Protein AF-A0A849HVE1-F1 (afdb_monomer)

Sequence (94 aa):
LLGELMRLRVAAGAIAQGASTAEAMAGMRPPVFFKRQNLVTRALNIWSLPALTEGIAASLRAEAACKQTLTPDQAFCRQTMLALASRARNAARR

pLDDT: mean 81.21, std 6.87, range [56.56, 88.25]

Radius of gyration: 14.54 Å; Cα contacts (8 Å, |Δi|>4): 62; chains: 1; bounding box: 36×25×36 Å

Mean predicted aligned error: 6.32 Å

Structure (mmCIF, N/CA/C/O backbone):
data_AF-A0A849HVE1-F1
#
_entry.id   AF-A0A849HVE1-F1
#
loop_
_atom_site.group_PDB
_atom_site.id
_atom_site.type_symbol
_atom_site.label_atom_id
_atom_site.label_alt_id
_atom_site.label_comp_id
_atom_site.label_asym_id
_atom_site.label_entity_id
_atom_site.label_seq_id
_atom_site.pdbx_PDB_ins_code
_atom_site.Cartn_x
_atom_site.Cartn_y
_atom_site.Cartn_z
_atom_site.occupancy
_atom_site.B_iso_or_equiv
_atom_site.auth_seq_id
_atom_site.auth_comp_id
_atom_site.auth_asym_id
_atom_site.auth_atom_id
_atom_site.pdbx_PDB_model_num
ATOM 1 N N . LEU A 1 1 ? 6.558 7.526 -3.223 1.00 72.50 1 LEU A N 1
ATOM 2 C CA . LEU A 1 1 ? 5.518 6.523 -3.560 1.00 72.50 1 LEU A CA 1
ATOM 3 C C . LEU A 1 1 ? 5.612 5.297 -2.649 1.00 72.50 1 LEU A C 1
ATOM 5 O O . LEU A 1 1 ? 4.690 5.061 -1.879 1.00 72.50 1 LEU A O 1
ATOM 9 N N . LEU A 1 2 ? 6.736 4.571 -2.679 1.00 80.38 2 LEU A N 1
ATOM 10 C CA . LEU A 1 2 ? 6.931 3.328 -1.925 1.00 80.38 2 LEU A CA 1
ATOM 11 C C . LEU A 1 2 ? 6.711 3.488 -0.410 1.00 80.38 2 LEU A C 1
ATOM 13 O O . LEU A 1 2 ? 5.982 2.705 0.191 1.00 80.38 2 LEU A O 1
ATOM 17 N N . GLY A 1 3 ? 7.251 4.556 0.187 1.00 84.75 3 GLY A N 1
ATOM 18 C CA . GLY A 1 3 ? 7.064 4.846 1.614 1.00 84.75 3 GLY A CA 1
ATOM 19 C C . GLY A 1 3 ? 5.608 5.111 2.022 1.00 84.75 3 GLY A C 1
ATOM 20 O O . GLY A 1 3 ? 5.214 4.769 3.131 1.00 84.75 3 GLY A O 1
ATOM 21 N N . GLU A 1 4 ? 4.772 5.666 1.136 1.00 83.81 4 GLU A N 1
ATOM 22 C CA . GLU A 1 4 ? 3.335 5.833 1.419 1.00 83.81 4 GLU A CA 1
ATOM 23 C C . GLU A 1 4 ? 2.609 4.485 1.375 1.00 83.81 4 GLU A C 1
ATOM 25 O O . GLU A 1 4 ? 1.830 4.176 2.271 1.00 83.81 4 GLU A O 1
ATOM 30 N N . LEU A 1 5 ? 2.908 3.658 0.367 1.00 84.00 5 LEU A N 1
ATOM 31 C CA . LEU A 1 5 ? 2.319 2.325 0.224 1.00 84.00 5 LEU A CA 1
ATOM 32 C C . LEU A 1 5 ? 2.701 1.410 1.391 1.00 84.00 5 LEU A C 1
ATOM 34 O O . LEU A 1 5 ? 1.858 0.673 1.895 1.00 84.00 5 LEU A O 1
ATOM 38 N N . MET A 1 6 ? 3.951 1.476 1.855 1.00 86.19 6 MET A N 1
ATOM 39 C CA . MET A 1 6 ? 4.405 0.728 3.029 1.00 86.19 6 MET A CA 1
ATOM 40 C C . MET A 1 6 ? 3.681 1.172 4.302 1.00 86.19 6 MET A C 1
ATOM 42 O O . MET A 1 6 ? 3.237 0.315 5.061 1.00 86.19 6 MET A O 1
ATOM 46 N N . ARG A 1 7 ? 3.490 2.481 4.511 1.00 86.69 7 ARG A N 1
ATOM 47 C CA . ARG A 1 7 ? 2.707 2.996 5.647 1.00 86.69 7 ARG A CA 1
ATOM 48 C C . ARG A 1 7 ? 1.257 2.525 5.608 1.00 86.69 7 ARG A C 1
ATOM 50 O O . ARG A 1 7 ? 0.763 2.009 6.606 1.00 86.69 7 ARG A O 1
ATOM 57 N N . LEU A 1 8 ? 0.613 2.624 4.445 1.00 87.00 8 LEU A N 1
ATOM 58 C CA . LEU A 1 8 ? -0.736 2.094 4.239 1.00 87.00 8 LEU A CA 1
ATOM 59 C C . LEU A 1 8 ? -0.798 0.587 4.499 1.00 87.00 8 LEU A C 1
ATOM 61 O O . LEU A 1 8 ? -1.758 0.126 5.103 1.00 87.00 8 LEU A O 1
ATOM 65 N N . ARG A 1 9 ? 0.227 -0.182 4.107 1.00 88.25 9 ARG A N 1
ATOM 66 C CA . ARG A 1 9 ? 0.285 -1.628 4.371 1.00 88.25 9 ARG A CA 1
ATOM 67 C C . ARG A 1 9 ? 0.385 -1.953 5.857 1.00 88.25 9 ARG A C 1
ATOM 69 O O . ARG A 1 9 ? -0.276 -2.885 6.300 1.00 88.25 9 ARG A O 1
ATOM 76 N N . VAL A 1 10 ? 1.175 -1.197 6.618 1.00 88.19 10 VAL A N 1
ATOM 77 C CA . VAL A 1 10 ? 1.262 -1.361 8.078 1.00 88.19 10 VAL A CA 1
ATOM 78 C C . VAL A 1 10 ? -0.093 -1.073 8.727 1.00 88.19 10 VAL A C 1
ATOM 80 O O . VAL A 1 10 ? -0.574 -1.886 9.511 1.00 88.19 10 VAL A O 1
ATOM 83 N N . ALA A 1 11 ? -0.753 0.023 8.342 1.00 87.44 11 ALA A N 1
ATOM 84 C CA . ALA A 1 11 ? -2.086 0.357 8.844 1.00 87.44 11 ALA A CA 1
ATOM 85 C C . ALA A 1 11 ? -3.147 -0.686 8.446 1.00 87.44 11 ALA A C 1
ATOM 87 O O . ALA A 1 11 ? -3.935 -1.111 9.285 1.00 87.44 11 ALA A O 1
ATOM 88 N N . ALA A 1 12 ? -3.135 -1.164 7.198 1.00 86.94 12 ALA A N 1
ATOM 89 C CA . ALA A 1 12 ? -4.023 -2.233 6.743 1.00 86.94 12 ALA A CA 1
ATOM 90 C C . ALA A 1 12 ? -3.774 -3.556 7.491 1.00 86.94 12 ALA A C 1
ATOM 92 O O . ALA A 1 12 ? -4.715 -4.299 7.753 1.00 86.94 12 ALA A O 1
ATOM 93 N N . GLY A 1 13 ? -2.523 -3.842 7.865 1.00 87.19 13 GLY A N 1
ATOM 94 C CA . GLY A 1 1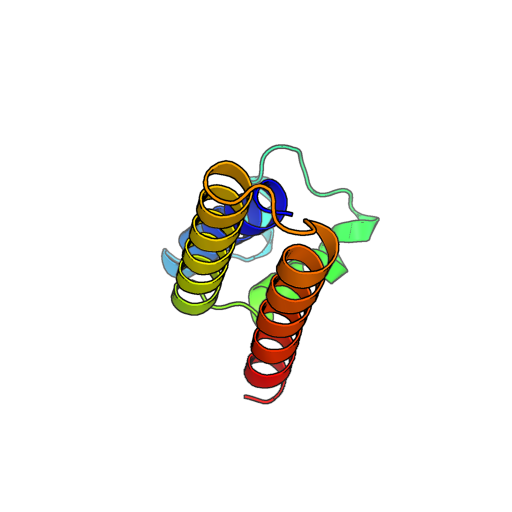3 ? -2.164 -4.995 8.690 1.00 87.19 13 GLY A CA 1
ATOM 95 C C . GLY A 1 13 ? -2.725 -4.896 10.108 1.00 87.19 13 GLY A C 1
ATOM 96 O O . GLY A 1 13 ? -3.280 -5.870 10.602 1.00 87.19 13 GLY A O 1
ATOM 97 N N . ALA A 1 14 ? -2.657 -3.714 10.726 1.00 86.00 14 ALA A N 1
ATOM 98 C CA . ALA A 1 14 ? -3.273 -3.470 12.030 1.00 86.00 14 ALA A CA 1
ATOM 99 C C . ALA A 1 14 ? -4.800 -3.659 11.982 1.00 86.00 14 ALA A C 1
ATOM 101 O O . ALA A 1 14 ? -5.367 -4.309 12.855 1.00 86.00 14 ALA A O 1
ATOM 102 N N . ILE A 1 15 ? -5.456 -3.173 10.921 1.00 86.69 15 ILE A N 1
ATOM 103 C CA . ILE A 1 15 ? -6.901 -3.375 10.717 1.00 86.69 15 ILE A CA 1
ATOM 104 C C . ILE A 1 15 ? -7.231 -4.860 10.531 1.00 86.69 15 ILE A C 1
ATOM 106 O O . ILE A 1 15 ? -8.180 -5.361 11.126 1.00 86.69 15 ILE A O 1
ATOM 110 N N . ALA A 1 16 ? -6.423 -5.592 9.759 1.00 84.31 16 ALA A N 1
ATOM 111 C CA . ALA A 1 16 ? -6.593 -7.034 9.584 1.00 84.31 16 ALA A CA 1
ATOM 112 C C . ALA A 1 16 ? -6.411 -7.827 10.895 1.00 84.31 16 ALA A C 1
ATOM 114 O O . ALA A 1 16 ? -6.973 -8.908 11.031 1.00 84.31 16 ALA A O 1
ATOM 115 N N . GLN A 1 17 ? -5.655 -7.291 11.859 1.00 84.69 17 GLN A N 1
ATOM 116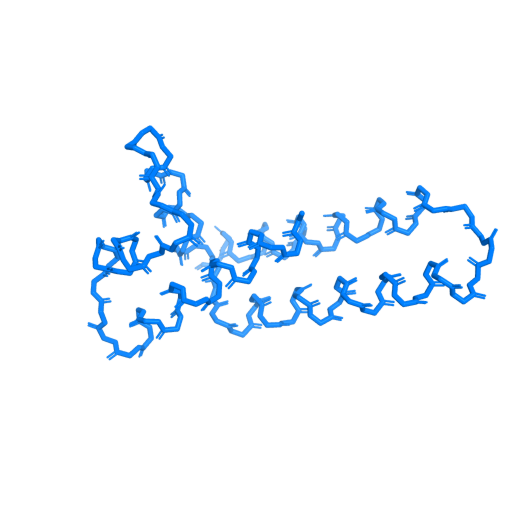 C CA . GLN A 1 17 ? -5.499 -7.851 13.208 1.00 84.69 17 GLN A CA 1
ATOM 117 C C . GLN A 1 17 ? -6.629 -7.450 14.176 1.00 84.69 17 GLN A C 1
ATOM 119 O O . GLN A 1 17 ? -6.612 -7.875 15.327 1.00 84.69 17 GLN A O 1
ATOM 124 N N . GLY A 1 18 ? -7.614 -6.665 13.725 1.00 84.12 18 GLY A N 1
ATOM 125 C CA . GLY A 1 18 ? -8.781 -6.259 14.514 1.00 84.12 18 GLY A CA 1
ATOM 126 C C . GLY A 1 18 ? -8.726 -4.836 15.073 1.00 84.12 18 GLY A C 1
ATOM 127 O O . GLY A 1 18 ? -9.642 -4.448 15.794 1.00 84.12 18 GLY A O 1
ATOM 128 N N . ALA A 1 19 ? -7.700 -4.042 14.747 1.00 84.31 19 ALA A N 1
ATOM 129 C CA . ALA A 1 19 ? -7.661 -2.635 15.141 1.00 84.31 19 ALA A CA 1
ATOM 130 C C . ALA A 1 19 ? -8.686 -1.804 14.353 1.00 84.31 19 ALA A C 1
ATOM 132 O O . ALA A 1 19 ? -8.931 -2.031 13.164 1.00 84.31 19 ALA A O 1
ATOM 133 N N . SER A 1 20 ? -9.245 -0.779 14.990 1.00 84.38 20 SER A N 1
ATOM 134 C CA . SER A 1 20 ? -10.088 0.194 14.298 1.00 84.38 20 SER A CA 1
ATOM 135 C C . SER A 1 20 ? -9.266 1.055 13.330 1.00 84.38 20 SER A C 1
ATOM 137 O O . SER A 1 20 ? -8.061 1.264 13.495 1.00 84.38 20 SER A O 1
ATOM 139 N N . THR A 1 21 ? -9.917 1.629 12.315 1.00 81.00 21 THR A N 1
ATOM 140 C CA . THR A 1 21 ? -9.242 2.518 11.353 1.00 81.00 21 THR A CA 1
ATOM 141 C C . THR A 1 21 ? -8.610 3.734 12.038 1.00 81.00 21 THR A C 1
ATOM 143 O O . THR A 1 21 ? -7.549 4.193 11.617 1.00 81.00 21 THR A O 1
ATOM 146 N N . ALA A 1 22 ? -9.222 4.238 13.115 1.00 81.31 22 ALA A N 1
ATOM 147 C CA . ALA A 1 22 ? -8.687 5.344 13.905 1.00 81.31 22 ALA A CA 1
ATOM 148 C C . ALA A 1 22 ? -7.403 4.951 14.657 1.00 81.31 22 ALA A C 1
ATOM 150 O O . ALA A 1 22 ? -6.420 5.690 14.602 1.00 81.31 22 ALA A O 1
ATOM 151 N N . GLU A 1 23 ? -7.372 3.772 15.285 1.00 81.62 23 GLU A N 1
ATOM 152 C CA . GLU A 1 23 ? -6.181 3.238 15.965 1.00 81.62 23 GLU A CA 1
ATOM 153 C C . GLU A 1 23 ? -5.050 2.942 14.977 1.00 81.62 23 GLU A C 1
ATOM 155 O O . GLU A 1 23 ? -3.901 3.318 15.213 1.00 81.62 23 GLU A O 1
ATOM 160 N N . ALA A 1 24 ? -5.374 2.355 13.823 1.00 82.88 24 ALA A N 1
ATOM 161 C CA . ALA A 1 24 ? -4.403 2.111 12.761 1.00 82.88 24 ALA A CA 1
ATOM 162 C C . ALA A 1 24 ? -3.796 3.421 12.225 1.00 82.88 24 ALA A C 1
ATOM 164 O O . ALA A 1 24 ? -2.597 3.483 11.949 1.00 82.88 24 ALA A O 1
ATOM 165 N N . MET A 1 25 ? -4.596 4.489 12.113 1.00 81.94 25 MET A N 1
ATOM 166 C CA . MET A 1 25 ? -4.105 5.816 11.729 1.00 81.94 25 MET A CA 1
ATOM 167 C C . MET A 1 25 ? -3.263 6.484 12.818 1.00 81.94 25 MET A C 1
ATOM 169 O O . MET A 1 25 ? -2.277 7.145 12.488 1.00 81.94 25 MET A O 1
ATOM 173 N N . ALA A 1 26 ? -3.621 6.307 14.091 1.00 79.75 26 ALA A N 1
ATOM 174 C CA . ALA A 1 26 ? -2.857 6.820 15.226 1.00 79.75 26 ALA A CA 1
ATOM 175 C C . ALA A 1 26 ? -1.499 6.112 15.380 1.00 79.75 26 ALA A C 1
ATOM 177 O O . ALA A 1 26 ? -0.507 6.747 15.732 1.00 79.75 26 ALA A O 1
ATOM 178 N N . GLY A 1 27 ? -1.435 4.816 15.058 1.00 79.19 27 GLY A N 1
ATOM 179 C CA . GLY A 1 27 ? -0.203 4.024 15.062 1.00 79.19 27 GLY A CA 1
ATOM 180 C C . GLY A 1 27 ? 0.759 4.334 13.909 1.00 79.19 27 GLY A C 1
ATOM 181 O O . GLY A 1 27 ? 1.922 3.925 13.950 1.00 79.19 27 GLY A O 1
ATOM 182 N N . MET A 1 28 ? 0.324 5.067 12.878 1.00 79.12 28 MET A N 1
ATOM 183 C CA . MET A 1 28 ? 1.202 5.436 11.768 1.00 79.12 28 MET A CA 1
ATOM 184 C C . MET A 1 28 ? 2.206 6.518 12.165 1.00 79.12 28 MET A C 1
ATOM 186 O O . MET A 1 28 ? 1.858 7.590 12.657 1.00 79.12 28 MET A O 1
ATOM 190 N N . ARG A 1 29 ? 3.477 6.268 11.844 1.00 73.44 29 ARG A N 1
ATOM 191 C CA . ARG A 1 29 ? 4.551 7.261 11.924 1.00 73.44 29 ARG A CA 1
ATO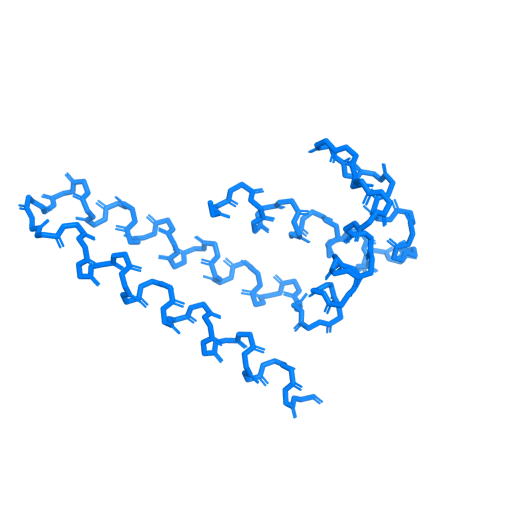M 192 C C . ARG A 1 29 ? 5.014 7.649 10.517 1.00 73.44 29 ARG A C 1
ATOM 194 O O . ARG A 1 29 ? 5.383 6.757 9.749 1.00 73.44 29 ARG A O 1
ATOM 201 N N . PRO A 1 30 ? 5.053 8.948 10.160 1.00 72.19 30 PRO A N 1
ATOM 202 C CA . PRO A 1 30 ? 4.583 10.127 10.907 1.00 72.19 30 PRO A CA 1
ATOM 203 C C . PRO A 1 30 ? 3.045 10.229 11.004 1.00 72.19 30 PRO A C 1
ATOM 205 O O . PRO A 1 30 ? 2.358 9.669 10.143 1.00 72.19 30 PRO A O 1
ATOM 208 N N . PRO A 1 31 ? 2.517 10.954 12.015 1.00 76.00 31 PRO A N 1
ATOM 209 C CA . PRO A 1 31 ? 1.083 11.047 12.274 1.00 76.00 31 PRO A CA 1
ATOM 210 C C . PRO A 1 31 ? 0.332 11.621 11.074 1.00 76.00 31 PRO A C 1
ATOM 212 O O . PRO A 1 31 ? 0.773 12.574 10.421 1.00 76.00 31 PRO A O 1
ATOM 215 N N . VAL A 1 32 ? -0.828 11.038 10.777 1.00 80.19 32 VAL A N 1
ATOM 216 C CA . VAL A 1 32 ? -1.689 11.526 9.701 1.00 80.19 32 VAL A CA 1
ATOM 217 C C . VAL A 1 32 ? -2.295 12.853 10.130 1.00 80.19 32 VAL A C 1
ATOM 219 O O . VAL A 1 32 ? -3.110 12.910 11.050 1.00 80.19 32 VAL A O 1
ATOM 222 N N . PHE A 1 33 ? -1.920 13.928 9.435 1.00 82.06 33 PHE A N 1
ATOM 223 C CA . PHE A 1 33 ? -2.559 15.231 9.597 1.00 82.06 33 PHE A CA 1
ATOM 224 C C . PHE A 1 33 ? -4.080 15.094 9.521 1.00 82.06 33 PHE A C 1
ATOM 226 O O . PHE A 1 33 ? -4.586 14.416 8.628 1.00 82.06 33 PHE A O 1
ATOM 233 N N . PHE A 1 34 ? -4.807 15.793 10.393 1.00 80.12 34 PHE A N 1
ATOM 234 C CA . PHE A 1 34 ? -6.269 15.709 10.481 1.00 80.12 34 PHE A CA 1
ATOM 235 C C . PHE A 1 34 ? -6.964 15.873 9.116 1.00 80.12 34 PHE A C 1
ATOM 237 O O . PHE A 1 34 ? -7.794 15.058 8.728 1.00 80.12 34 PHE A O 1
ATOM 244 N N . LYS A 1 35 ? -6.511 16.835 8.297 1.00 82.50 35 LYS A N 1
ATOM 245 C CA . LYS A 1 35 ? -7.017 17.046 6.925 1.00 82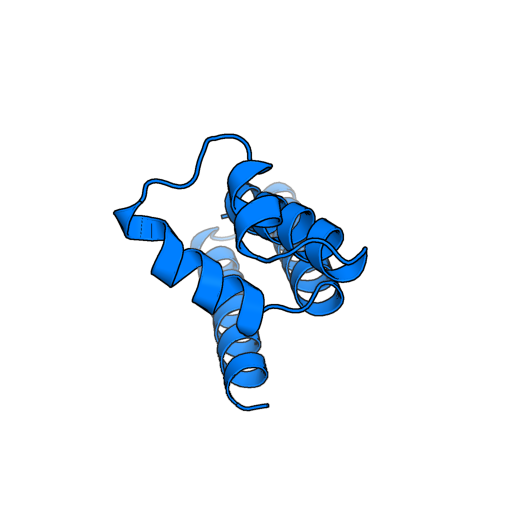.50 35 LYS A CA 1
ATOM 246 C C . LYS A 1 35 ? -6.848 15.835 5.993 1.00 82.50 35 LYS A C 1
ATOM 248 O O . LYS A 1 35 ? -7.589 15.701 5.026 1.00 82.50 35 LYS A O 1
ATOM 253 N N . ARG A 1 36 ? -5.868 14.965 6.252 1.00 82.50 36 ARG A N 1
ATOM 254 C CA . ARG A 1 36 ? -5.581 13.756 5.467 1.00 82.50 36 ARG A CA 1
ATOM 255 C C . ARG A 1 36 ? -6.268 12.504 6.015 1.00 82.50 36 ARG A C 1
ATOM 257 O O . ARG A 1 36 ? -6.282 11.508 5.298 1.00 82.50 36 ARG A O 1
ATOM 264 N N . GLN A 1 37 ? -6.862 12.536 7.211 1.00 83.62 37 GLN A N 1
ATOM 265 C CA . GLN A 1 37 ? -7.499 11.358 7.817 1.00 83.62 37 GLN A CA 1
ATOM 266 C C . GLN A 1 37 ? -8.624 10.796 6.947 1.00 83.62 37 GLN A C 1
ATOM 268 O O . GLN A 1 37 ? -8.654 9.595 6.699 1.00 83.62 37 GLN A O 1
ATOM 273 N N . ASN A 1 38 ? -9.480 11.656 6.387 1.00 85.38 38 ASN A N 1
ATOM 274 C CA . ASN A 1 38 ? -10.556 11.225 5.486 1.00 85.38 38 ASN A CA 1
ATOM 275 C C . ASN A 1 38 ? -10.014 10.534 4.226 1.00 85.38 38 ASN A C 1
ATOM 277 O O . ASN A 1 38 ? -10.548 9.522 3.775 1.00 85.38 38 ASN A O 1
ATOM 281 N N . LEU A 1 39 ? -8.920 11.060 3.667 1.00 85.25 39 LEU A N 1
ATOM 282 C CA . LEU A 1 39 ? -8.288 10.503 2.472 1.00 85.25 39 LEU A CA 1
ATOM 283 C C . LEU A 1 39 ? -7.628 9.154 2.776 1.00 85.25 39 LEU A C 1
ATOM 285 O O . LEU A 1 39 ? -7.791 8.206 2.013 1.00 85.25 39 LEU A O 1
ATOM 289 N N . VAL A 1 40 ? -6.928 9.054 3.906 1.00 84.56 40 VAL A N 1
ATOM 290 C CA . VAL A 1 40 ? -6.293 7.816 4.374 1.00 84.56 40 VAL A CA 1
ATOM 291 C C . VAL A 1 40 ? -7.335 6.754 4.707 1.00 84.56 40 VAL A C 1
ATOM 293 O O . VAL A 1 40 ? -7.183 5.617 4.284 1.00 84.56 40 VAL A O 1
ATOM 296 N N . THR A 1 41 ? -8.421 7.121 5.382 1.00 85.88 41 THR A N 1
ATOM 297 C CA . THR A 1 41 ? -9.543 6.219 5.680 1.00 85.88 41 THR A CA 1
ATOM 298 C C . THR A 1 41 ? -10.134 5.653 4.394 1.00 85.88 41 THR A C 1
ATOM 300 O O . THR A 1 41 ? -10.278 4.443 4.244 1.00 85.88 41 THR A O 1
ATOM 303 N N . ARG A 1 42 ? -10.393 6.515 3.402 1.00 87.31 42 ARG A N 1
ATOM 304 C CA . ARG A 1 42 ? -10.869 6.074 2.087 1.00 87.31 42 ARG A CA 1
ATOM 305 C C . ARG A 1 42 ? -9.856 5.171 1.383 1.00 87.31 42 ARG A C 1
ATOM 307 O O . ARG A 1 42 ? -10.253 4.195 0.756 1.00 87.31 42 ARG A O 1
ATOM 314 N N . ALA A 1 43 ? -8.563 5.472 1.486 1.00 84.75 43 ALA A N 1
ATOM 315 C CA . ALA A 1 43 ? -7.518 4.621 0.934 1.00 84.75 43 ALA A CA 1
ATOM 316 C C . ALA A 1 43 ? -7.490 3.246 1.621 1.00 84.75 43 ALA A C 1
ATOM 318 O O . ALA A 1 43 ? -7.430 2.243 0.924 1.00 84.75 43 ALA A O 1
ATOM 319 N N . LEU A 1 44 ? -7.607 3.176 2.946 1.00 84.44 44 LEU A N 1
ATOM 320 C CA . LEU A 1 44 ? -7.647 1.914 3.694 1.00 84.44 44 LEU A CA 1
ATOM 321 C C . LEU A 1 44 ? -8.884 1.068 3.358 1.00 84.44 44 LEU A C 1
ATOM 323 O O . LEU A 1 44 ? -8.781 -0.151 3.317 1.00 84.44 44 LEU A O 1
ATOM 327 N N . ASN A 1 45 ? -10.016 1.701 3.035 1.00 85.19 45 ASN A N 1
ATOM 328 C CA . ASN A 1 45 ? -11.207 0.988 2.561 1.00 85.19 45 ASN A CA 1
ATOM 329 C C . ASN A 1 45 ? -11.043 0.423 1.142 1.00 85.19 45 ASN A C 1
ATOM 331 O O . ASN A 1 45 ? -11.575 -0.637 0.838 1.00 85.19 45 ASN A O 1
ATOM 335 N N . ILE A 1 46 ? -10.320 1.122 0.262 1.00 85.94 46 ILE A N 1
ATOM 336 C CA . ILE A 1 46 ? -10.091 0.678 -1.123 1.00 85.94 46 ILE A CA 1
ATOM 337 C C . ILE A 1 46 ? -8.976 -0.375 -1.188 1.00 85.94 46 ILE A C 1
ATOM 339 O O . ILE A 1 46 ? -9.024 -1.295 -1.999 1.00 85.94 46 ILE A O 1
ATOM 343 N N . TRP A 1 47 ? -7.931 -0.228 -0.378 1.00 84.12 47 TRP A N 1
ATOM 344 C CA . TRP A 1 47 ? -6.706 -1.006 -0.500 1.00 84.12 47 TRP A CA 1
ATOM 345 C C . TRP A 1 47 ? -6.642 -2.131 0.531 1.00 84.12 47 TRP A C 1
ATOM 347 O O . TRP A 1 47 ? -6.311 -1.914 1.694 1.00 84.12 47 TRP A O 1
ATOM 357 N N . SER A 1 48 ? -6.867 -3.362 0.074 1.00 83.25 48 SER A N 1
ATOM 358 C CA . SER A 1 48 ? -6.665 -4.554 0.897 1.00 83.25 48 SER A CA 1
ATOM 359 C C . SER A 1 48 ? -5.175 -4.873 1.099 1.00 83.25 48 SER A C 1
ATOM 361 O O . SER A 1 48 ? -4.316 -4.535 0.276 1.00 83.25 48 SER A O 1
ATOM 363 N N . LEU A 1 49 ? -4.860 -5.575 2.192 1.00 84.50 49 LEU A N 1
ATOM 364 C CA . LEU A 1 49 ? -3.504 -6.032 2.517 1.00 84.50 49 LEU A CA 1
ATOM 365 C C . LEU A 1 49 ? -2.790 -6.776 1.359 1.00 84.50 49 LEU A C 1
ATOM 367 O O . LEU A 1 49 ? -1.633 -6.434 1.071 1.00 84.50 49 LEU A O 1
ATOM 371 N N . PRO A 1 50 ? -3.422 -7.742 0.653 1.00 84.31 50 PRO A N 1
ATOM 372 C CA . PRO A 1 50 ? -2.787 -8.399 -0.490 1.00 84.31 50 PRO A CA 1
ATOM 373 C C . PRO A 1 50 ? -2.530 -7.431 -1.654 1.00 84.31 50 PRO A C 1
ATOM 375 O O . PRO A 1 50 ? -1.432 -7.433 -2.211 1.00 84.31 50 PRO A O 1
ATOM 378 N N . ALA A 1 51 ? -3.469 -6.529 -1.964 1.00 84.31 51 ALA A N 1
ATOM 379 C CA . ALA A 1 51 ? -3.311 -5.561 -3.051 1.00 84.31 51 ALA A CA 1
ATOM 380 C C . ALA A 1 51 ? -2.152 -4.577 -2.801 1.00 84.31 51 ALA A C 1
ATOM 382 O O . ALA A 1 51 ? -1.396 -4.250 -3.720 1.00 84.31 51 ALA A O 1
ATOM 383 N N . LEU A 1 52 ? -1.975 -4.132 -1.552 1.00 85.69 52 LEU A N 1
ATOM 384 C CA . LEU A 1 52 ? -0.842 -3.289 -1.155 1.00 85.69 52 LEU A CA 1
ATOM 385 C C . LEU A 1 52 ? 0.487 -4.035 -1.266 1.00 85.69 52 LEU A C 1
ATOM 387 O O . LEU A 1 52 ? 1.473 -3.470 -1.738 1.00 85.69 52 LEU A O 1
ATOM 391 N N . THR A 1 53 ? 0.517 -5.304 -0.860 1.00 86.94 53 THR A N 1
ATOM 392 C CA . THR A 1 53 ? 1.726 -6.136 -0.926 1.00 86.94 53 THR A CA 1
ATOM 393 C C . THR A 1 53 ? 2.171 -6.346 -2.373 1.00 86.94 53 THR A C 1
ATOM 395 O O . THR A 1 53 ? 3.340 -6.128 -2.694 1.00 86.94 53 THR A O 1
ATOM 398 N N . GLU A 1 54 ? 1.238 -6.667 -3.272 1.00 86.06 54 GLU A N 1
ATOM 399 C CA . GLU A 1 54 ? 1.527 -6.782 -4.703 1.00 86.06 54 GLU A CA 1
ATOM 400 C C . GLU A 1 54 ? 1.976 -5.455 -5.323 1.00 86.06 54 GLU A C 1
ATOM 402 O O . GLU A 1 54 ? 2.933 -5.430 -6.098 1.00 86.06 54 GLU A O 1
ATOM 407 N N . GLY A 1 55 ? 1.311 -4.345 -4.983 1.00 85.69 55 GLY A N 1
ATOM 408 C CA . GLY A 1 55 ? 1.666 -3.016 -5.484 1.00 85.69 55 GLY A CA 1
ATOM 409 C C . GLY A 1 55 ? 3.079 -2.591 -5.076 1.00 85.69 55 GLY A C 1
ATOM 410 O O . GLY A 1 55 ? 3.827 -2.046 -5.892 1.00 85.69 55 GLY A O 1
ATOM 411 N N . ILE A 1 56 ? 3.477 -2.901 -3.839 1.00 87.38 56 ILE A N 1
ATOM 412 C CA . ILE A 1 56 ? 4.838 -2.675 -3.332 1.00 87.38 56 ILE A CA 1
ATOM 413 C C . ILE A 1 56 ? 5.845 -3.551 -4.082 1.00 87.38 56 ILE A C 1
ATOM 415 O O . ILE A 1 56 ? 6.854 -3.037 -4.561 1.00 87.38 56 ILE A O 1
ATOM 419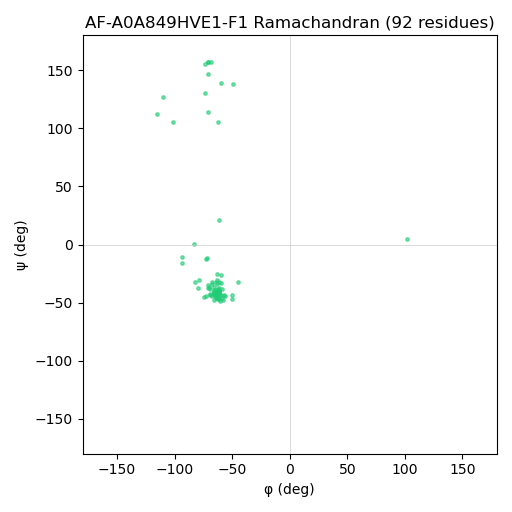 N N . ALA A 1 57 ? 5.562 -4.846 -4.247 1.00 87.06 57 ALA A N 1
ATOM 420 C CA . ALA A 1 57 ? 6.448 -5.761 -4.965 1.00 87.06 57 ALA A CA 1
ATOM 421 C C . ALA A 1 57 ? 6.623 -5.371 -6.444 1.00 87.06 57 ALA A C 1
ATOM 423 O O . ALA A 1 57 ? 7.720 -5.475 -6.989 1.00 87.06 57 ALA A O 1
ATOM 424 N N . ALA A 1 58 ? 5.556 -4.907 -7.102 1.00 84.44 58 ALA A N 1
ATOM 425 C CA . ALA A 1 58 ? 5.615 -4.402 -8.472 1.00 84.44 58 ALA A CA 1
ATOM 426 C C . ALA A 1 58 ? 6.453 -3.119 -8.576 1.00 84.44 58 ALA A C 1
ATOM 428 O O . ALA A 1 58 ? 7.267 -3.000 -9.487 1.00 84.44 58 ALA A O 1
ATOM 429 N N . SER A 1 59 ? 6.300 -2.199 -7.618 1.00 83.75 59 SER A N 1
ATOM 430 C CA . SER A 1 59 ? 7.074 -0.951 -7.578 1.00 83.75 59 SER A CA 1
ATOM 431 C C . SER A 1 59 ? 8.567 -1.213 -7.349 1.00 83.75 59 SER A C 1
ATOM 433 O O . SER A 1 59 ? 9.398 -0.637 -8.038 1.00 83.75 59 SER A O 1
ATOM 435 N N . LEU A 1 60 ? 8.914 -2.138 -6.446 1.00 84.69 60 LEU A N 1
ATOM 436 C CA . LEU A 1 60 ? 10.304 -2.548 -6.202 1.00 84.69 60 LEU A CA 1
ATOM 437 C C . LEU A 1 60 ? 10.945 -3.200 -7.432 1.00 84.69 60 LEU A C 1
ATOM 439 O O . LEU A 1 60 ? 12.093 -2.911 -7.756 1.00 84.69 60 LEU A O 1
ATOM 443 N N . ARG A 1 61 ? 10.201 -4.060 -8.141 1.00 83.31 61 ARG A N 1
ATOM 444 C CA . ARG A 1 61 ? 10.677 -4.657 -9.398 1.00 83.31 61 ARG A CA 1
ATOM 445 C C . ARG A 1 61 ? 10.920 -3.602 -10.473 1.00 83.31 61 ARG A C 1
ATOM 447 O O . ARG A 1 61 ? 11.916 -3.696 -11.181 1.00 83.31 61 ARG A O 1
ATOM 454 N N . ALA A 1 62 ? 10.048 -2.599 -10.567 1.00 79.00 62 ALA A N 1
ATOM 455 C CA . ALA A 1 62 ? 10.241 -1.482 -11.484 1.00 79.00 62 ALA A CA 1
ATOM 456 C C . ALA A 1 62 ? 11.490 -0.657 -11.123 1.00 79.00 62 ALA A C 1
ATOM 458 O O . ALA A 1 62 ? 12.309 -0.396 -11.996 1.00 79.00 62 ALA A O 1
ATOM 459 N N . GLU A 1 63 ? 11.697 -0.328 -9.842 1.00 80.38 63 GLU A N 1
ATOM 460 C CA . GLU A 1 63 ? 12.906 0.381 -9.388 1.00 80.38 63 GLU A CA 1
ATOM 461 C C . GLU A 1 63 ? 14.192 -0.416 -9.662 1.00 80.38 63 GLU A C 1
ATOM 463 O O . GLU A 1 63 ? 15.203 0.158 -10.066 1.00 80.38 63 GLU A O 1
ATOM 468 N N . ALA A 1 64 ? 14.168 -1.739 -9.470 1.00 81.81 64 ALA A N 1
ATOM 469 C CA . ALA A 1 64 ? 15.302 -2.604 -9.788 1.00 81.81 64 ALA A CA 1
ATOM 470 C C . ALA A 1 64 ? 15.597 -2.636 -11.299 1.00 81.81 64 ALA A C 1
ATOM 472 O O . ALA A 1 64 ? 16.759 -2.547 -11.698 1.00 81.81 64 ALA A O 1
ATOM 473 N N . ALA A 1 65 ? 14.555 -2.695 -12.134 1.00 74.50 65 ALA A N 1
ATOM 474 C CA . ALA A 1 65 ? 14.685 -2.677 -13.590 1.00 74.50 65 ALA A CA 1
ATOM 475 C C . ALA A 1 65 ? 15.244 -1.341 -14.114 1.00 74.50 65 ALA A C 1
ATOM 477 O O . ALA A 1 65 ? 16.114 -1.357 -14.988 1.00 74.50 65 ALA A O 1
ATOM 478 N N . CYS A 1 66 ? 14.825 -0.206 -13.535 1.00 71.50 66 CYS A N 1
ATOM 479 C CA . CYS A 1 66 ? 15.389 1.114 -13.849 1.00 71.50 66 CYS A CA 1
ATOM 480 C C . CYS A 1 66 ? 16.888 1.206 -13.521 1.00 71.50 66 CYS A C 1
ATOM 482 O O . CYS A 1 66 ? 17.622 1.911 -14.202 1.00 71.50 66 CYS A O 1
ATOM 484 N N . LYS A 1 67 ? 17.363 0.503 -12.484 1.00 70.12 67 LYS A N 1
ATOM 485 C CA . LYS A 1 67 ? 18.786 0.512 -12.100 1.00 70.1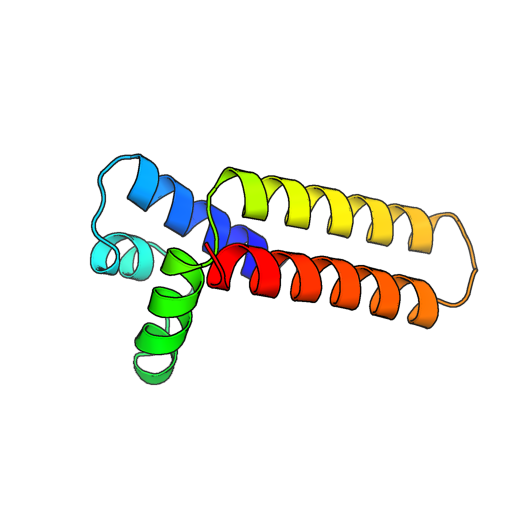2 67 LYS A CA 1
ATOM 486 C C . LYS A 1 67 ? 19.661 -0.377 -12.983 1.00 70.12 67 LYS A C 1
ATOM 488 O O . LYS A 1 67 ? 20.840 -0.086 -13.143 1.00 70.12 67 LYS A O 1
ATOM 493 N N . GLN A 1 68 ? 19.110 -1.462 -13.523 1.00 66.94 68 GLN A N 1
ATOM 4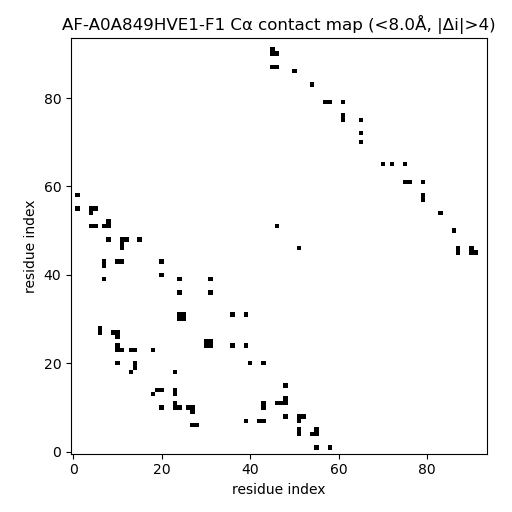94 C CA . GLN A 1 68 ? 19.845 -2.381 -14.401 1.00 66.94 68 GLN A CA 1
ATOM 495 C C . GLN A 1 68 ? 19.903 -1.895 -15.846 1.00 66.94 68 GLN A C 1
ATOM 497 O O . GLN A 1 68 ? 20.871 -2.152 -16.556 1.00 66.94 68 GLN A O 1
ATOM 502 N N . THR A 1 69 ? 18.863 -1.196 -16.281 1.00 59.50 69 THR A N 1
ATOM 503 C CA . THR A 1 69 ? 18.683 -0.821 -17.674 1.00 59.50 69 THR A CA 1
ATOM 504 C C . THR A 1 69 ? 18.766 0.698 -17.734 1.00 59.50 69 THR A C 1
ATOM 506 O O . THR A 1 69 ? 17.871 1.370 -17.234 1.00 59.50 69 THR A O 1
ATOM 509 N N . LEU A 1 70 ? 19.807 1.259 -18.363 1.00 62.19 70 LEU A N 1
ATOM 510 C CA . LEU A 1 70 ? 19.966 2.705 -18.651 1.00 62.19 70 LEU A CA 1
ATOM 511 C C . LEU A 1 70 ? 18.853 3.270 -19.580 1.00 62.19 70 LEU A C 1
ATOM 513 O O . LEU A 1 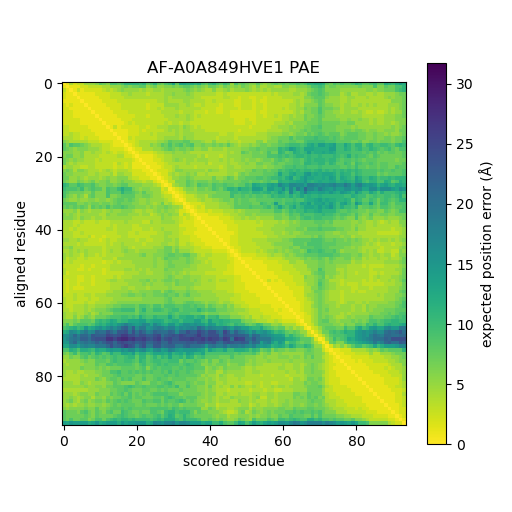70 ? 19.031 4.271 -20.268 1.00 62.19 70 LEU A O 1
ATOM 517 N N . THR A 1 71 ? 17.711 2.589 -19.662 1.00 56.56 71 THR A N 1
ATOM 518 C CA . THR A 1 71 ? 16.508 2.942 -20.413 1.00 56.56 71 THR A CA 1
ATOM 519 C C . THR A 1 71 ? 15.769 4.128 -19.797 1.00 56.56 71 THR A C 1
ATOM 521 O O . THR A 1 71 ? 15.897 4.382 -18.600 1.00 56.56 71 THR A O 1
ATOM 524 N N . PRO A 1 72 ? 14.948 4.844 -20.590 1.00 60.72 72 PRO A N 1
ATOM 525 C CA . PRO A 1 72 ? 14.283 6.065 -20.151 1.00 60.72 72 PRO A CA 1
ATOM 526 C C . PRO A 1 72 ? 13.328 5.811 -18.974 1.00 60.72 72 PRO A C 1
ATOM 528 O O . PRO A 1 72 ? 12.211 5.315 -19.134 1.00 60.72 72 PRO A O 1
ATOM 531 N N . ASP A 1 73 ? 13.780 6.234 -17.795 1.00 64.75 73 ASP A N 1
ATOM 532 C CA . ASP A 1 73 ? 13.134 6.159 -16.477 1.00 64.75 73 ASP A CA 1
ATOM 533 C C . ASP A 1 73 ? 11.643 6.564 -16.488 1.00 64.75 73 ASP A C 1
ATOM 535 O O . ASP A 1 73 ? 10.788 5.995 -15.805 1.00 64.75 73 ASP A O 1
ATOM 539 N N . GLN A 1 74 ? 11.281 7.503 -17.364 1.00 75.56 74 GLN A N 1
ATOM 540 C CA . GLN A 1 74 ? 9.923 8.034 -17.458 1.00 75.56 74 GLN A CA 1
ATOM 541 C C . GLN A 1 74 ? 8.882 7.007 -17.928 1.00 75.56 74 GLN A C 1
ATOM 543 O O . GLN A 1 74 ? 7.743 7.047 -17.458 1.00 75.56 74 GLN A O 1
ATOM 548 N N . ALA A 1 75 ? 9.229 6.099 -18.847 1.00 78.19 75 ALA A N 1
ATOM 549 C CA . ALA A 1 75 ? 8.280 5.108 -19.362 1.00 78.19 75 ALA A CA 1
ATOM 550 C C . ALA A 1 75 ? 7.925 4.073 -18.282 1.00 78.19 75 ALA A C 1
ATOM 552 O O . ALA A 1 75 ? 6.747 3.779 -18.062 1.00 78.19 75 ALA A O 1
ATOM 553 N N . PHE A 1 76 ? 8.934 3.610 -17.541 1.00 75.88 76 PHE A N 1
ATOM 554 C CA . PHE A 1 76 ? 8.766 2.699 -16.408 1.00 75.88 76 PHE A CA 1
ATOM 555 C C . PHE A 1 76 ? 7.997 3.346 -15.255 1.00 75.88 76 PHE A C 1
ATOM 557 O O . PHE A 1 76 ? 7.070 2.736 -14.709 1.00 75.88 76 PHE A O 1
ATOM 564 N N . CYS A 1 77 ? 8.300 4.605 -14.926 1.00 78.50 77 CYS A N 1
ATOM 565 C CA . CYS A 1 77 ? 7.543 5.357 -13.928 1.00 78.50 77 CYS A CA 1
ATOM 566 C C . CYS A 1 77 ? 6.060 5.481 -14.314 1.00 78.50 77 CYS A C 1
ATOM 568 O O . CYS A 1 77 ? 5.181 5.204 -13.493 1.00 78.50 77 CYS A O 1
ATOM 570 N N . ARG A 1 78 ? 5.761 5.833 -15.574 1.00 82.88 78 ARG A N 1
ATOM 571 C CA . ARG A 1 78 ? 4.378 5.938 -16.077 1.00 82.88 78 ARG A CA 1
ATOM 572 C C . ARG A 1 78 ? 3.654 4.599 -16.022 1.00 82.88 78 ARG A C 1
ATOM 574 O O . ARG A 1 78 ? 2.528 4.552 -15.533 1.00 82.88 78 ARG A O 1
ATOM 581 N N . GLN A 1 79 ? 4.292 3.517 -16.465 1.00 83.81 79 GLN A N 1
ATOM 582 C CA . GLN A 1 79 ? 3.709 2.176 -16.414 1.00 83.81 79 GLN A CA 1
ATOM 583 C C . GLN A 1 79 ? 3.400 1.754 -14.972 1.00 83.81 79 GLN A C 1
ATOM 585 O O . GLN A 1 79 ? 2.309 1.256 -14.693 1.00 83.81 79 GLN A O 1
ATOM 590 N N . THR A 1 80 ? 4.321 2.016 -14.043 1.00 82.62 80 THR A N 1
ATOM 591 C CA . THR A 1 80 ? 4.153 1.706 -12.616 1.00 82.62 80 THR A CA 1
ATOM 592 C C . THR A 1 80 ? 2.992 2.497 -12.011 1.00 82.62 80 THR A C 1
ATOM 594 O O . THR A 1 80 ? 2.138 1.921 -11.333 1.00 82.62 80 THR A O 1
ATOM 597 N N . MET A 1 81 ? 2.887 3.797 -12.315 1.00 84.31 81 MET A N 1
ATOM 598 C CA . MET A 1 81 ? 1.748 4.616 -11.885 1.00 84.31 81 MET A CA 1
ATOM 599 C C . MET A 1 81 ? 0.423 4.117 -12.470 1.00 84.31 81 MET A C 1
ATOM 601 O O . MET A 1 81 ? -0.563 4.014 -11.739 1.00 84.31 81 MET A O 1
ATOM 605 N N . LEU A 1 82 ? 0.390 3.754 -13.756 1.00 86.81 82 LEU A N 1
ATOM 606 C CA . LEU A 1 82 ? -0.814 3.234 -14.408 1.00 86.81 82 LEU A CA 1
ATOM 607 C C . LEU A 1 82 ? -1.256 1.895 -13.791 1.00 86.81 82 LEU A C 1
ATOM 609 O O . LEU A 1 82 ? -2.444 1.660 -13.560 1.00 86.81 82 LEU A O 1
ATOM 613 N N . ALA A 1 83 ? -0.295 1.026 -13.472 1.00 85.12 83 ALA A N 1
ATOM 614 C CA . ALA A 1 83 ? -0.528 -0.267 -12.836 1.00 85.12 83 ALA A CA 1
ATOM 615 C C . ALA A 1 83 ? -1.047 -0.135 -11.391 1.00 85.12 83 ALA A C 1
ATOM 617 O O . ALA A 1 83 ? -1.821 -0.975 -10.931 1.00 85.12 83 ALA A O 1
ATOM 618 N N . LEU A 1 84 ? -0.645 0.912 -10.667 1.00 84.00 84 LEU A N 1
ATOM 619 C CA . LEU A 1 84 ? -1.189 1.245 -9.347 1.00 84.00 84 LEU A CA 1
ATOM 620 C C . LEU A 1 84 ? -2.589 1.861 -9.447 1.00 84.00 84 LEU A C 1
ATOM 622 O O . LEU A 1 84 ? -3.491 1.453 -8.718 1.00 84.00 84 LEU A O 1
ATOM 626 N N . 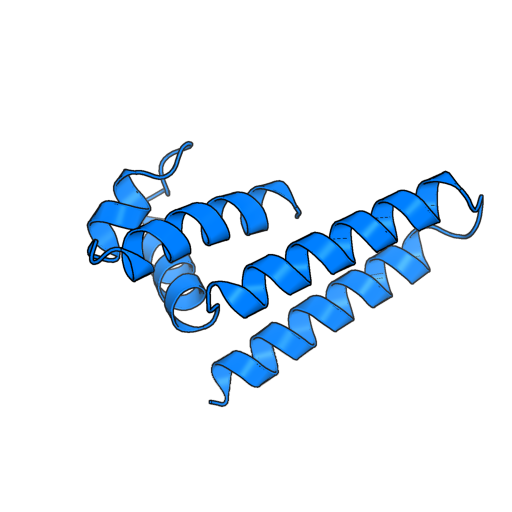ALA A 1 85 ? -2.793 2.804 -10.369 1.00 86.19 85 ALA A N 1
ATOM 627 C CA . ALA A 1 85 ? -4.079 3.472 -10.561 1.00 86.19 85 ALA A CA 1
ATOM 628 C C . ALA A 1 85 ? -5.174 2.502 -11.030 1.00 86.19 85 ALA A C 1
ATOM 630 O O . ALA A 1 85 ? -6.300 2.546 -10.536 1.00 86.19 85 ALA A O 1
ATOM 631 N N . SER A 1 86 ? -4.845 1.589 -11.948 1.00 86.12 86 SER A N 1
ATOM 632 C CA . SER A 1 86 ? -5.767 0.538 -12.401 1.00 86.12 86 SER A CA 1
ATOM 633 C C . SER A 1 86 ? -6.165 -0.410 -11.267 1.00 86.12 86 SER A C 1
ATOM 635 O O . SER A 1 86 ? -7.348 -0.720 -11.128 1.00 86.12 86 SER A O 1
ATOM 637 N N . ARG A 1 87 ? -5.221 -0.803 -10.400 1.00 84.38 87 ARG A N 1
ATOM 638 C CA . ARG A 1 87 ? -5.517 -1.586 -9.188 1.00 84.38 87 ARG A CA 1
ATOM 639 C C . ARG A 1 87 ? -6.449 -0.843 -8.239 1.00 84.38 87 ARG A C 1
ATOM 641 O O . ARG A 1 87 ? -7.465 -1.407 -7.847 1.00 84.38 87 ARG A O 1
ATOM 648 N N . ALA A 1 88 ? -6.154 0.422 -7.935 1.00 83.25 88 ALA A N 1
ATOM 649 C CA . ALA A 1 88 ? -7.006 1.254 -7.086 1.00 83.25 88 ALA A CA 1
ATOM 650 C C . ALA A 1 88 ? -8.430 1.365 -7.648 1.00 83.25 88 ALA A C 1
ATOM 652 O O . ALA A 1 88 ? -9.406 1.227 -6.918 1.00 83.25 88 ALA A O 1
ATOM 653 N N . ARG A 1 89 ? -8.548 1.572 -8.966 1.00 85.12 89 ARG A N 1
ATOM 654 C CA . ARG A 1 89 ? -9.835 1.651 -9.665 1.00 85.12 89 ARG A CA 1
ATOM 655 C C . ARG A 1 89 ? -10.610 0.341 -9.587 1.00 85.12 89 ARG A C 1
ATOM 657 O O . ARG A 1 89 ? -11.817 0.377 -9.383 1.00 85.12 89 ARG A O 1
ATOM 664 N N . ASN A 1 90 ? -9.942 -0.795 -9.768 1.00 84.00 90 ASN A N 1
ATOM 665 C CA . ASN A 1 90 ? -10.584 -2.105 -9.691 1.00 84.00 90 ASN A CA 1
ATOM 666 C C . ASN A 1 90 ? -11.016 -2.441 -8.263 1.00 84.00 90 ASN A C 1
ATOM 668 O O . ASN A 1 90 ? -12.091 -2.999 -8.079 1.00 84.00 90 ASN A O 1
ATOM 672 N N . ALA A 1 91 ? -10.211 -2.073 -7.269 1.00 79.44 91 ALA A N 1
ATOM 673 C CA . ALA A 1 91 ? -10.541 -2.290 -5.869 1.00 79.44 91 ALA A CA 1
ATOM 674 C C . ALA A 1 91 ? -11.687 -1.380 -5.395 1.00 79.44 91 ALA A C 1
ATOM 676 O O . ALA A 1 91 ? -12.561 -1.844 -4.687 1.00 79.44 91 ALA A O 1
ATOM 677 N N . ALA A 1 92 ? -11.757 -0.130 -5.867 1.00 79.75 92 ALA A N 1
ATOM 678 C CA . ALA A 1 92 ? -12.859 0.788 -5.556 1.00 79.75 92 ALA A CA 1
ATOM 679 C C . ALA A 1 92 ? -14.193 0.442 -6.250 1.00 79.75 92 ALA A C 1
ATOM 681 O O . ALA A 1 92 ? -15.207 1.073 -5.968 1.00 79.75 92 ALA A O 1
ATOM 682 N N . ARG A 1 93 ? -14.177 -0.481 -7.219 1.00 78.50 93 ARG A N 1
ATOM 683 C CA . ARG A 1 93 ? -15.369 -0.967 -7.935 1.00 78.50 93 ARG A CA 1
ATOM 684 C C . ARG A 1 93 ? -15.969 -2.228 -7.316 1.00 78.50 93 ARG A C 1
ATOM 686 O O . ARG A 1 93 ? -17.071 -2.593 -7.715 1.00 78.50 93 ARG A O 1
ATOM 693 N N . ARG A 1 94 ? -15.215 -2.914 -6.458 1.00 59.44 94 ARG A N 1
ATOM 694 C CA . ARG A 1 94 ? -15.665 -4.086 -5.705 1.00 59.44 94 ARG A CA 1
ATOM 695 C C . ARG A 1 94 ? -16.275 -3.631 -4.392 1.00 59.44 94 ARG A C 1
ATOM 697 O O . ARG A 1 94 ? -17.226 -4.312 -3.967 1.00 59.44 94 ARG A O 1
#

Solvent-accessible surface area (backbone atoms only — not comparable to full-atom values): 5336 Å² total; per-residue (Å²): 110,68,72,59,52,51,50,53,37,54,30,33,47,39,37,74,74,71,42,52,72,67,57,22,45,68,70,35,84,77,71,65,52,76,89,47,41,66,59,50,52,54,46,55,73,38,43,49,54,68,60,39,52,53,51,49,53,53,49,52,52,50,57,52,48,52,72,76,37,98,58,73,58,66,60,58,52,50,52,52,51,50,58,47,52,53,48,51,53,56,40,66,72,108

Foldseek 3Di:
DLVVLVLLLQLLVCVVVPDDNVVSQCPGPPHQDPVCSVVSSVVSQLDHNVNSVVLNVLVVVLVVVVVVDVPDNVVSVVVSVVVNVVSSVVSVVD

Secondary structure (DSSP, 8-state):
-HHHHHHHHHHHHHHHTT--HHHHHHTSSS---HHHHHHHHHHHHH--HHHHHHHHHHHHHHHHHHHH--S-HHHHHHHHHHHHHHHHHHHTT-